Protein AF-A0A3D3WGB6-F1 (afdb_monomer)

Foldseek 3Di:
DVVVVVVVVVPQCPDPLNVVQVVFPPPAPDWDWAQEDADDADDDPFGDFDCPPNGTPTDGQGPVRHDDDDHHDD

Mean predicted aligned error: 8.49 Å

Solvent-accessible surface area (backbone atoms only — not comparable to full-atom values): 4610 Å² total; per-residue (Å²): 109,70,66,60,52,51,52,53,51,51,53,51,66,69,29,68,70,43,51,55,41,61,75,46,54,88,80,60,95,47,72,53,85,53,70,53,40,88,37,84,64,77,90,48,100,70,46,49,70,48,41,94,77,59,46,45,81,48,29,55,48,28,96,86,69,45,76,87,79,73,46,48,21,118

Radius of gyration: 13.1 Å; Cα contacts (8 Å, |Δi|>4): 105; chains: 1; bounding box: 21×36×34 Å

pLDDT: mean 71.76, std 10.23, range [52.59, 88.94]

Nearest PDB structures (foldseek):
  6bz7-assembly1_R9  TM=3.414E-01  e=9.340E+00  Thermus thermophilus HB8

Sequence (74 aa):
MQILIAVALFAIVSSDPYHEFSKNSNGIAEYKWVETTPCQTGHYDTGYAIAPFGTVVLKQVNEDGTVSQPVCHD

S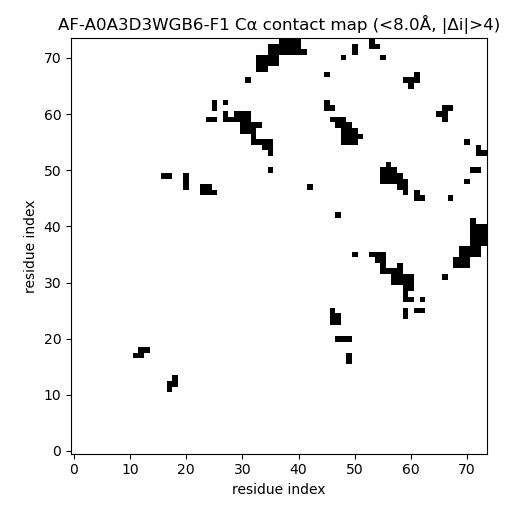econdary structure (DSSP, 8-state):
-HHHHHHHHHHHHTSHHHHHHHHT--S---B----EEES----BTTB-EE-TTSS-SEEBPPTTS---SPEEE-

Structure (mmCIF, N/CA/C/O backbone):
data_AF-A0A3D3WGB6-F1
#
_entry.id   AF-A0A3D3WGB6-F1
#
loop_
_atom_site.group_PDB
_atom_site.id
_atom_site.type_symbol
_atom_site.label_atom_id
_atom_site.label_alt_id
_atom_site.label_comp_id
_atom_site.label_asym_id
_atom_site.label_entity_id
_atom_site.label_seq_id
_atom_site.pdbx_PDB_ins_code
_atom_site.Cartn_x
_atom_site.Cartn_y
_atom_site.Cartn_z
_atom_site.occupancy
_atom_site.B_iso_or_equiv
_atom_site.auth_seq_id
_atom_site.auth_comp_id
_atom_site.auth_asym_id
_atom_site.auth_atom_id
_atom_site.pdbx_PDB_model_num
ATOM 1 N N . MET A 1 1 ? -6.037 21.115 -17.895 1.00 69.62 1 MET A N 1
ATOM 2 C CA . MET A 1 1 ? -6.648 20.094 -17.010 1.00 69.62 1 MET A CA 1
ATOM 3 C C . MET A 1 1 ? -6.064 18.700 -17.242 1.00 69.62 1 MET A C 1
ATOM 5 O O . MET A 1 1 ? -5.507 18.149 -16.310 1.00 69.62 1 MET A O 1
ATOM 9 N N . GLN A 1 2 ? -6.111 18.156 -18.466 1.00 82.75 2 GLN A N 1
ATOM 10 C CA . GLN A 1 2 ? -5.623 16.797 -18.777 1.00 82.75 2 GLN A CA 1
ATOM 11 C C . GLN A 1 2 ? -4.139 16.568 -18.443 1.00 82.75 2 GLN A C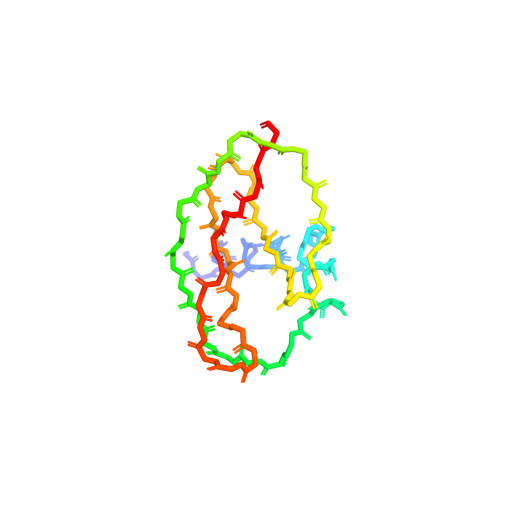 1
ATOM 13 O O . GLN A 1 2 ? -3.797 15.532 -17.888 1.00 82.75 2 GLN A O 1
ATOM 18 N N . ILE A 1 3 ? -3.273 17.557 -18.699 1.00 88.94 3 ILE A N 1
ATOM 19 C CA . ILE A 1 3 ? -1.839 17.466 -18.369 1.00 88.94 3 ILE A CA 1
ATOM 20 C C . ILE A 1 3 ? -1.619 17.363 -16.852 1.00 88.94 3 ILE A C 1
ATOM 22 O O . ILE A 1 3 ? -0.822 16.549 -16.406 1.00 88.94 3 ILE A O 1
ATOM 26 N N . LEU A 1 4 ? -2.363 18.130 -16.048 1.00 86.94 4 LEU A N 1
ATOM 27 C CA . LEU A 1 4 ? -2.257 18.074 -14.585 1.00 86.94 4 LEU A CA 1
ATOM 28 C C . LEU A 1 4 ? -2.712 16.715 -14.039 1.00 86.94 4 LEU A C 1
ATOM 30 O O . LEU A 1 4 ? -2.070 16.170 -13.149 1.00 86.94 4 LEU A O 1
ATOM 34 N N . ILE A 1 5 ? -3.776 16.145 -14.614 1.00 83.12 5 ILE A N 1
ATOM 35 C CA . ILE A 1 5 ? -4.262 14.803 -14.264 1.00 83.12 5 ILE A CA 1
ATOM 36 C C . ILE A 1 5 ? -3.207 13.745 -14.612 1.00 83.12 5 ILE A C 1
ATOM 38 O O . ILE A 1 5 ? -2.919 12.878 -13.794 1.00 83.12 5 ILE A O 1
ATOM 42 N N . ALA A 1 6 ? -2.593 13.840 -15.794 1.00 85.81 6 ALA A N 1
ATOM 43 C CA . ALA A 1 6 ? -1.544 12.915 -16.215 1.00 85.81 6 ALA A CA 1
ATOM 44 C C . ALA A 1 6 ? -0.309 12.987 -15.303 1.00 85.81 6 ALA A C 1
ATOM 46 O O . ALA A 1 6 ? 0.210 11.951 -14.903 1.00 85.81 6 ALA A O 1
ATOM 47 N N . VAL A 1 7 ? 0.124 14.193 -14.920 1.00 88.56 7 VAL A N 1
ATOM 48 C CA . VAL A 1 7 ? 1.247 14.388 -13.988 1.00 88.56 7 VAL A CA 1
ATOM 49 C C . VAL A 1 7 ? 0.923 13.825 -12.602 1.00 88.56 7 VAL A C 1
ATOM 51 O O . VAL A 1 7 ? 1.762 13.148 -12.015 1.00 88.56 7 VAL A O 1
ATOM 54 N N . ALA A 1 8 ? -0.295 14.041 -12.096 1.00 82.69 8 ALA A N 1
ATOM 55 C CA . ALA A 1 8 ? -0.727 13.489 -10.812 1.00 82.69 8 ALA A CA 1
ATOM 56 C C . ALA A 1 8 ? -0.755 11.951 -10.824 1.00 82.69 8 ALA A C 1
ATOM 58 O O . ALA A 1 8 ? -0.243 11.319 -9.903 1.00 82.69 8 ALA A O 1
ATOM 59 N N . LEU A 1 9 ? -1.285 11.342 -11.890 1.00 80.88 9 LEU A N 1
ATOM 60 C CA . LEU A 1 9 ? -1.260 9.888 -12.071 1.00 80.88 9 LEU A CA 1
ATOM 61 C C . LEU A 1 9 ? 0.173 9.358 -12.146 1.00 80.88 9 LEU A C 1
ATOM 63 O O . LEU A 1 9 ? 0.489 8.370 -11.490 1.00 80.88 9 LEU A O 1
ATOM 67 N N . PHE A 1 10 ? 1.043 10.035 -12.899 1.00 85.94 10 PHE A N 1
ATOM 68 C 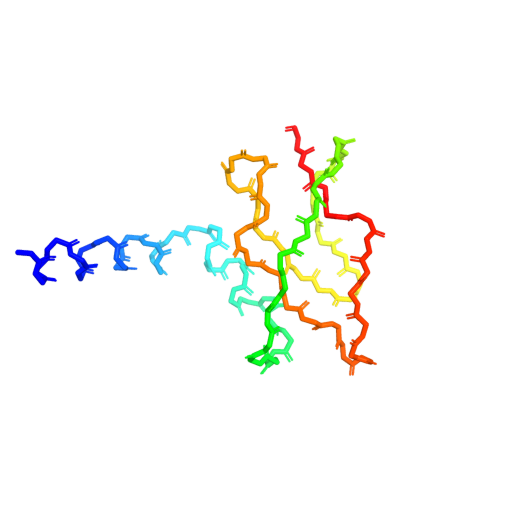CA . PHE A 1 10 ? 2.443 9.646 -13.036 1.00 85.94 10 PHE A CA 1
ATOM 69 C C . PHE A 1 10 ? 3.178 9.687 -11.689 1.00 85.94 10 PHE A C 1
ATOM 71 O O . PHE A 1 10 ? 3.926 8.769 -11.365 1.00 85.94 10 PHE A O 1
ATOM 78 N N . ALA A 1 11 ? 2.922 10.710 -10.872 1.00 82.25 11 ALA A N 1
ATOM 79 C CA . ALA A 1 11 ? 3.485 10.819 -9.529 1.00 82.25 11 ALA A CA 1
ATOM 80 C C . ALA A 1 11 ? 3.023 9.679 -8.605 1.00 82.25 11 ALA A C 1
ATOM 82 O O . ALA A 1 11 ? 3.838 9.131 -7.868 1.00 82.25 11 ALA A O 1
ATOM 83 N N . ILE A 1 12 ? 1.747 9.278 -8.679 1.00 78.12 12 ILE A N 1
ATOM 84 C CA . ILE A 1 12 ? 1.212 8.157 -7.889 1.00 78.12 12 ILE A CA 1
ATOM 85 C C . ILE A 1 12 ? 1.887 6.844 -8.294 1.00 78.12 12 ILE A C 1
ATOM 87 O O . ILE A 1 12 ? 2.392 6.134 -7.426 1.00 78.12 12 ILE A O 1
ATOM 91 N N . VAL A 1 13 ? 1.950 6.533 -9.595 1.00 81.69 13 VAL A N 1
ATOM 92 C CA . VAL A 1 13 ? 2.528 5.257 -10.066 1.00 81.69 13 VAL A CA 1
ATOM 93 C C . VAL A 1 13 ? 4.045 5.176 -9.901 1.00 81.69 13 VAL A C 1
ATOM 95 O O . VAL A 1 13 ? 4.593 4.082 -9.892 1.00 81.69 13 VAL A O 1
ATOM 98 N N . SER A 1 14 ? 4.722 6.318 -9.761 1.00 83.69 14 SER A N 1
ATOM 99 C CA . SER A 1 14 ? 6.172 6.382 -9.532 1.00 83.69 14 SER A CA 1
ATOM 100 C C . SER A 1 14 ? 6.549 6.370 -8.046 1.00 83.69 14 SER A C 1
ATOM 102 O O . SER A 1 14 ? 7.732 6.444 -7.723 1.00 83.69 14 SER A O 1
ATOM 104 N N . SER A 1 15 ? 5.569 6.348 -7.140 1.00 79.19 15 SER A N 1
ATOM 105 C CA . SER A 1 15 ? 5.810 6.419 -5.698 1.00 79.19 15 SER A CA 1
ATOM 106 C C . SER A 1 15 ? 6.228 5.064 -5.114 1.00 79.19 15 SER A C 1
ATOM 108 O O . SER A 1 15 ? 5.730 4.016 -5.535 1.00 79.19 15 SER A O 1
ATOM 110 N N . ASP A 1 16 ? 7.100 5.080 -4.101 1.00 80.56 16 ASP A N 1
ATOM 111 C CA . ASP A 1 16 ? 7.535 3.862 -3.399 1.00 80.56 16 ASP A CA 1
ATOM 112 C C . ASP A 1 16 ? 6.361 3.024 -2.848 1.00 80.56 16 ASP A C 1
ATOM 114 O O . ASP A 1 16 ? 6.351 1.815 -3.092 1.00 80.56 16 ASP A O 1
ATOM 118 N N . PRO A 1 17 ? 5.312 3.616 -2.230 1.00 72.00 17 PRO A N 1
ATOM 119 C CA . PRO A 1 17 ? 4.149 2.855 -1.771 1.00 72.00 17 PRO A CA 1
ATOM 120 C C . PRO A 1 17 ? 3.409 2.138 -2.905 1.00 72.00 17 PRO A C 1
ATOM 122 O O . PRO A 1 17 ? 2.939 1.016 -2.729 1.00 72.00 17 PRO A O 1
ATOM 125 N N . TYR A 1 18 ? 3.315 2.757 -4.088 1.00 77.12 18 TYR A N 1
ATOM 126 C CA . TYR A 1 18 ? 2.693 2.121 -5.249 1.00 77.12 18 TYR A CA 1
ATOM 127 C C . TYR A 1 18 ? 3.540 0.966 -5.784 1.00 77.12 18 TYR A C 1
ATOM 129 O O . TYR A 1 18 ? 2.999 -0.086 -6.121 1.00 77.12 18 TYR A O 1
ATOM 137 N N . HIS A 1 19 ? 4.862 1.129 -5.848 1.00 82.19 19 HIS A N 1
ATOM 138 C CA . HIS A 1 19 ? 5.754 0.036 -6.231 1.00 82.19 19 HIS A CA 1
ATOM 139 C C . HIS A 1 19 ? 5.659 -1.143 -5.262 1.00 82.19 19 HIS A C 1
ATOM 141 O O . HIS A 1 19 ? 5.661 -2.292 -5.702 1.00 82.19 19 HIS A O 1
ATOM 147 N N . GLU A 1 20 ? 5.558 -0.880 -3.963 1.00 76.06 20 GLU A N 1
ATOM 148 C CA . GLU A 1 20 ? 5.413 -1.921 -2.947 1.00 76.06 20 GLU A CA 1
ATOM 149 C C . GLU A 1 20 ? 4.053 -2.625 -3.036 1.00 76.06 20 GLU A C 1
ATOM 151 O O . GLU A 1 20 ? 3.991 -3.853 -3.016 1.00 76.06 20 GLU A O 1
ATOM 156 N N . PHE A 1 21 ? 2.977 -1.874 -3.277 1.00 76.88 21 PHE A N 1
ATOM 157 C CA . PHE A 1 21 ? 1.663 -2.440 -3.581 1.00 76.88 21 PHE A CA 1
ATOM 158 C C . PHE A 1 21 ? 1.667 -3.289 -4.854 1.00 76.88 21 PHE A C 1
ATOM 160 O O . PHE A 1 21 ? 1.135 -4.393 -4.860 1.00 76.88 21 PHE A O 1
ATOM 167 N N . SER A 1 22 ? 2.297 -2.808 -5.926 1.00 80.44 22 SER A N 1
ATOM 168 C CA . SER A 1 22 ? 2.377 -3.519 -7.205 1.00 80.44 22 SER A CA 1
ATOM 169 C C . SER A 1 22 ? 3.128 -4.848 -7.076 1.00 80.44 22 SER A C 1
ATOM 171 O O . SER A 1 22 ? 2.662 -5.869 -7.578 1.00 80.44 22 SER A O 1
ATOM 173 N N . LYS A 1 23 ? 4.249 -4.865 -6.339 1.00 82.19 23 LYS A N 1
ATOM 174 C CA . LYS A 1 23 ? 5.032 -6.084 -6.064 1.00 82.19 23 LYS A CA 1
ATOM 175 C C . LYS A 1 23 ? 4.245 -7.147 -5.298 1.00 82.19 23 LYS A C 1
ATOM 177 O O . LYS A 1 23 ? 4.500 -8.329 -5.494 1.00 82.19 23 LYS A O 1
ATOM 182 N N . ASN A 1 24 ? 3.318 -6.719 -4.446 1.00 77.62 24 ASN A N 1
ATOM 183 C CA . ASN A 1 24 ? 2.553 -7.583 -3.547 1.00 77.62 24 ASN A CA 1
ATOM 184 C C . ASN A 1 24 ? 1.081 -7.737 -3.958 1.00 77.62 24 ASN A C 1
ATOM 186 O O . ASN A 1 24 ? 0.263 -8.234 -3.18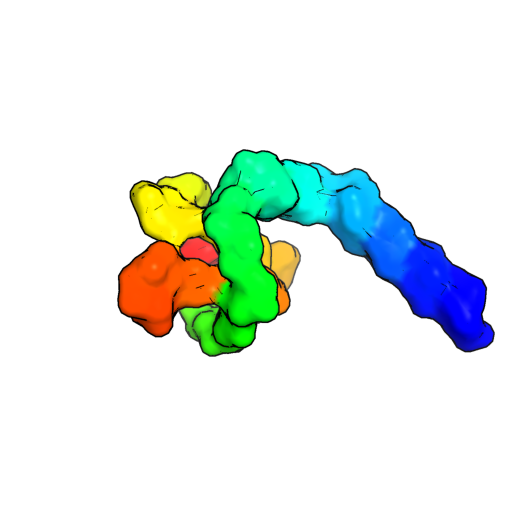4 1.00 77.62 24 ASN A O 1
ATOM 190 N N . SER A 1 25 ? 0.738 -7.286 -5.164 1.00 77.62 25 SER A N 1
ATOM 191 C CA . SER A 1 25 ? -0.605 -7.392 -5.720 1.00 77.62 25 SER A CA 1
ATOM 192 C C . SER A 1 25 ? -0.972 -8.857 -5.940 1.00 77.62 25 SER A C 1
ATOM 194 O O . SER A 1 25 ? -0.197 -9.621 -6.514 1.00 77.62 25 SER A O 1
ATOM 196 N N . ASN A 1 26 ? -2.193 -9.232 -5.561 1.00 78.56 26 ASN A N 1
ATOM 197 C CA . ASN A 1 26 ? -2.737 -10.569 -5.826 1.00 78.56 26 ASN A CA 1
ATOM 198 C C . ASN A 1 26 ? -3.349 -10.705 -7.237 1.00 78.56 26 ASN A C 1
ATOM 200 O O . ASN A 1 26 ? -3.973 -11.712 -7.560 1.00 78.56 26 ASN A O 1
ATOM 204 N N . GLY A 1 27 ? -3.209 -9.681 -8.087 1.00 80.88 27 GLY A N 1
ATOM 205 C CA . GLY A 1 27 ? -3.713 -9.680 -9.464 1.00 80.88 27 GLY A CA 1
ATOM 206 C C . GLY A 1 27 ? -5.227 -9.488 -9.609 1.00 80.88 27 GLY A C 1
ATOM 207 O O . GLY A 1 27 ? -5.713 -9.382 -10.736 1.00 80.88 27 GLY A O 1
ATOM 208 N N . ILE A 1 28 ? -5.982 -9.387 -8.511 1.00 81.62 28 ILE A N 1
ATOM 209 C CA . ILE A 1 28 ? -7.431 -9.178 -8.558 1.00 81.62 28 ILE A 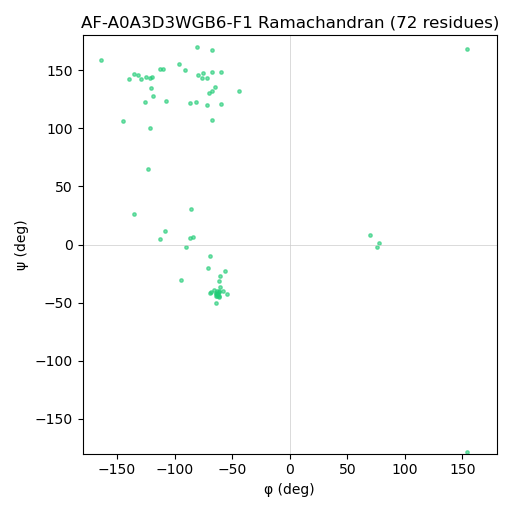CA 1
ATOM 210 C C . ILE A 1 28 ? -7.729 -7.692 -8.772 1.00 81.62 28 ILE A C 1
ATOM 212 O O . ILE A 1 28 ? -7.331 -6.831 -7.987 1.00 81.62 28 ILE A O 1
ATOM 216 N N . ALA A 1 29 ? -8.463 -7.381 -9.842 1.00 81.06 29 ALA A N 1
ATOM 217 C CA . ALA A 1 29 ? -8.848 -6.018 -10.213 1.00 81.06 29 ALA A CA 1
ATOM 218 C C . ALA A 1 29 ? -10.133 -5.534 -9.505 1.00 81.06 29 ALA A C 1
ATOM 220 O O . ALA A 1 29 ? -10.891 -4.740 -10.061 1.00 81.06 29 ALA A O 1
ATOM 221 N N . GLU A 1 30 ? -10.396 -6.014 -8.288 1.00 81.31 30 GLU A N 1
ATOM 222 C CA . GLU A 1 30 ? -11.505 -5.561 -7.447 1.00 81.31 30 GLU A CA 1
ATOM 223 C C . GLU A 1 30 ? -10.965 -4.958 -6.149 1.00 81.31 30 GLU A C 1
ATOM 225 O O . GLU A 1 30 ? -10.179 -5.577 -5.432 1.00 81.31 30 GLU A O 1
ATOM 230 N N . TYR A 1 31 ? -11.422 -3.740 -5.852 1.00 77.75 31 TYR A N 1
ATOM 231 C CA . TYR A 1 31 ? -10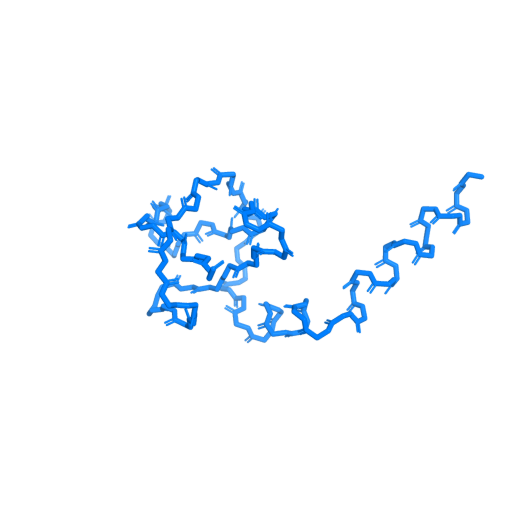.950 -2.929 -4.737 1.00 77.75 31 TYR A CA 1
ATOM 232 C C . TYR A 1 31 ? -12.119 -2.515 -3.848 1.00 77.75 31 TYR A C 1
ATOM 234 O O . TYR A 1 31 ? -13.212 -2.220 -4.343 1.00 77.75 31 TYR A O 1
ATOM 242 N N . LYS A 1 32 ? -11.890 -2.455 -2.536 1.00 75.88 32 LYS A N 1
ATOM 243 C CA . LYS A 1 32 ? -12.886 -1.989 -1.562 1.00 75.88 32 LYS A CA 1
ATOM 244 C C . LYS A 1 32 ? -12.284 -0.933 -0.647 1.00 75.88 32 LYS A C 1
ATOM 246 O O . LYS A 1 32 ? -11.130 -1.032 -0.238 1.00 75.88 32 LYS A O 1
ATOM 251 N N . TRP A 1 33 ? -13.104 0.057 -0.310 1.00 70.94 33 TRP A N 1
ATOM 252 C CA . TRP A 1 33 ? -12.814 0.986 0.775 1.00 70.94 33 TRP A CA 1
ATOM 253 C C . TRP A 1 33 ? -12.933 0.241 2.100 1.00 70.94 33 TRP A C 1
ATOM 255 O O . TRP A 1 33 ? -13.923 -0.454 2.328 1.00 70.94 33 TRP A O 1
ATOM 265 N N . VAL A 1 34 ? -11.925 0.374 2.956 1.00 70.25 34 VAL A N 1
ATOM 266 C CA . VAL A 1 34 ? -11.904 -0.246 4.283 1.00 70.25 34 VAL A CA 1
ATOM 267 C C . VAL A 1 34 ? -11.424 0.763 5.314 1.00 70.25 34 VAL A C 1
ATOM 269 O O . VAL A 1 34 ? -10.607 1.634 5.008 1.00 70.25 34 VAL A O 1
ATOM 272 N N . GLU A 1 35 ? -11.955 0.648 6.527 1.00 67.88 35 GLU A N 1
ATOM 273 C CA . GLU A 1 35 ? -11.522 1.458 7.660 1.00 67.88 35 GLU A CA 1
ATOM 274 C C . GLU A 1 35 ? -10.130 1.018 8.124 1.00 67.88 35 GLU A C 1
ATOM 276 O O . GLU A 1 35 ? -9.780 -0.168 8.085 1.00 67.88 35 GLU A O 1
ATOM 281 N N . THR A 1 36 ? -9.326 1.991 8.541 1.00 65.50 36 THR A N 1
ATOM 282 C CA . THR A 1 36 ? -8.015 1.752 9.138 1.00 65.50 36 THR A CA 1
ATOM 283 C C . THR A 1 36 ? -8.139 1.641 10.653 1.00 65.50 36 THR A C 1
ATOM 285 O O . THR A 1 36 ? -9.010 2.243 11.278 1.00 65.50 36 THR A O 1
ATOM 288 N N . THR A 1 37 ? -7.259 0.864 11.276 1.00 65.06 37 THR A N 1
ATOM 289 C CA . THR A 1 37 ? -7.119 0.808 12.741 1.00 65.06 37 THR A CA 1
ATOM 290 C C . THR A 1 37 ? -5.701 1.235 13.119 1.00 65.06 37 THR A C 1
ATOM 292 O O . THR A 1 37 ? -4.789 0.954 12.338 1.00 65.06 37 THR A O 1
ATOM 295 N N . PRO A 1 38 ? -5.482 1.946 14.245 1.00 62.66 38 PRO A N 1
ATOM 296 C CA . PRO A 1 38 ? -4.136 2.294 14.688 1.00 62.66 38 PRO A CA 1
ATOM 297 C C . PRO A 1 38 ? -3.396 1.018 15.103 1.00 62.66 38 PRO A C 1
ATOM 299 O O . PRO A 1 38 ? -3.729 0.405 16.120 1.00 62.66 38 PRO A O 1
ATOM 302 N N . CYS A 1 39 ? -2.445 0.573 14.291 1.00 59.31 39 CYS A N 1
ATOM 303 C CA . CYS A 1 39 ? -1.616 -0.604 14.543 1.00 59.31 39 CYS A CA 1
ATOM 304 C C . CYS A 1 39 ? -0.389 -0.592 13.626 1.00 59.31 39 CYS A C 1
ATOM 306 O O . CYS A 1 39 ? -0.386 0.086 12.606 1.00 59.31 39 CYS A O 1
ATOM 308 N N . GLN A 1 40 ? 0.659 -1.330 14.005 1.00 53.62 40 GLN A N 1
ATOM 309 C CA . GLN A 1 40 ? 1.936 -1.323 13.289 1.00 53.62 40 GLN A CA 1
ATOM 310 C C . GLN A 1 40 ? 1.748 -1.765 11.828 1.00 53.62 40 GLN A C 1
ATOM 312 O O . GLN A 1 40 ? 1.252 -2.864 11.568 1.00 53.62 40 GLN A O 1
ATOM 317 N N . THR A 1 41 ? 2.121 -0.897 10.887 1.00 53.19 41 THR A N 1
ATOM 318 C CA . THR A 1 41 ? 1.983 -1.138 9.443 1.00 53.19 41 THR A CA 1
ATOM 319 C C . THR A 1 41 ? 2.905 -2.263 8.941 1.00 53.19 41 THR A C 1
ATOM 321 O O . THR A 1 41 ? 3.993 -2.487 9.474 1.00 53.19 41 THR A O 1
ATOM 324 N N . GLY A 1 42 ? 2.470 -3.009 7.914 1.00 54.09 42 GLY A N 1
ATOM 325 C CA . GLY A 1 42 ? 3.267 -4.079 7.301 1.00 54.09 42 GLY A CA 1
ATOM 326 C C . GLY A 1 42 ? 2.449 -5.185 6.624 1.00 54.09 42 GLY A C 1
ATOM 327 O O . GLY A 1 42 ? 1.233 -5.257 6.770 1.00 54.09 42 GLY A O 1
ATOM 328 N N . HIS A 1 43 ? 3.145 -6.023 5.850 1.00 52.59 43 HIS A N 1
ATOM 329 C CA . HIS A 1 43 ? 2.628 -7.180 5.109 1.00 52.59 43 HIS A CA 1
ATOM 330 C C . HIS A 1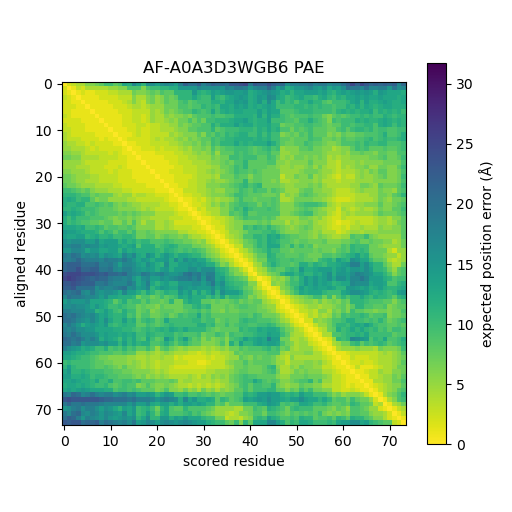 43 ? 1.650 -8.060 5.912 1.00 52.59 43 HIS A C 1
ATOM 332 O O . HIS A 1 43 ? 1.985 -8.507 7.007 1.00 52.59 43 HIS A O 1
ATOM 338 N N . TYR A 1 44 ? 0.506 -8.407 5.309 1.00 57.53 44 TYR A N 1
ATOM 339 C CA . TYR A 1 44 ? -0.379 -9.473 5.788 1.00 57.53 44 TYR A CA 1
ATOM 340 C C . TYR A 1 44 ? -0.353 -10.667 4.835 1.00 57.53 44 TYR A C 1
ATOM 342 O O . TYR A 1 44 ? -0.194 -10.496 3.626 1.00 57.53 44 TYR A O 1
ATOM 350 N N . ASP A 1 45 ? -0.583 -11.866 5.377 1.00 55.22 45 ASP A N 1
ATOM 351 C CA . ASP A 1 45 ? -0.547 -13.137 4.636 1.00 55.22 45 ASP A CA 1
ATOM 352 C C . ASP A 1 45 ? -1.489 -13.174 3.418 1.00 55.22 45 ASP A C 1
ATOM 354 O O . ASP A 1 45 ? -1.270 -13.951 2.494 1.00 55.22 45 ASP A O 1
ATOM 358 N N . THR A 1 46 ? -2.531 -12.333 3.394 1.00 56.56 46 THR A N 1
ATOM 359 C CA . THR A 1 46 ? -3.571 -12.341 2.351 1.00 56.56 46 THR A CA 1
ATOM 360 C C . THR A 1 46 ? -3.583 -11.096 1.458 1.00 56.56 46 THR A C 1
ATOM 362 O O . THR A 1 46 ? -4.494 -10.948 0.640 1.00 56.56 46 THR A O 1
ATOM 365 N N . GLY A 1 47 ? -2.625 -10.172 1.605 1.00 58.16 47 GLY A N 1
ATOM 366 C CA . GLY A 1 47 ? -2.491 -9.036 0.687 1.00 58.16 47 GLY A CA 1
ATOM 367 C C . GLY A 1 47 ? -1.826 -7.784 1.257 1.00 58.16 47 GLY A C 1
ATOM 368 O O . GLY A 1 47 ? -1.422 -7.722 2.416 1.00 58.16 47 GLY A O 1
ATOM 369 N N . TYR A 1 48 ? -1.747 -6.759 0.405 1.00 63.81 48 TYR A N 1
ATOM 370 C CA . TYR A 1 48 ? -1.099 -5.478 0.684 1.00 63.81 48 TYR A CA 1
ATOM 371 C C . TYR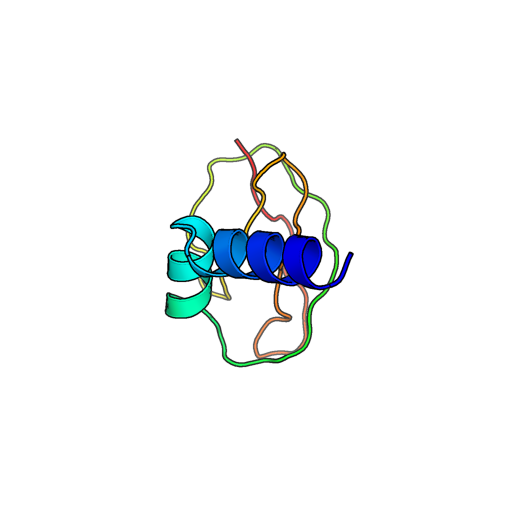 A 1 48 ? -2.095 -4.315 0.544 1.00 63.81 48 TYR A C 1
ATOM 373 O O . TYR A 1 48 ? -2.979 -4.339 -0.317 1.00 63.81 48 TYR A O 1
ATOM 381 N N . ALA A 1 49 ? -1.978 -3.299 1.398 1.00 65.44 49 ALA A N 1
ATOM 382 C CA . ALA A 1 49 ? -2.853 -2.127 1.405 1.00 65.44 49 ALA A CA 1
ATOM 383 C C . ALA A 1 49 ? -2.040 -0.853 1.652 1.00 65.44 49 ALA A C 1
ATOM 385 O O . ALA A 1 49 ? -1.116 -0.858 2.459 1.00 65.44 49 ALA A O 1
ATOM 386 N N . ILE A 1 50 ? -2.403 0.242 0.977 1.00 65.06 50 ILE A N 1
ATOM 387 C CA . ILE A 1 50 ? -1.744 1.547 1.143 1.00 65.06 50 ILE A CA 1
ATOM 388 C C . ILE A 1 50 ? -2.674 2.495 1.912 1.00 65.06 50 ILE A C 1
ATOM 390 O O . ILE A 1 50 ? -3.789 2.777 1.455 1.00 65.06 50 ILE A O 1
ATOM 394 N N . ALA A 1 51 ? -2.190 3.034 3.036 1.00 66.31 51 ALA A N 1
ATOM 395 C CA . ALA A 1 51 ? -2.880 4.036 3.855 1.00 66.31 51 ALA A CA 1
ATOM 396 C C . ALA A 1 51 ? -2.040 5.323 4.041 1.00 66.31 51 ALA A C 1
ATOM 398 O O . ALA A 1 51 ? -1.648 5.653 5.158 1.00 66.31 51 ALA A O 1
ATOM 399 N N . PRO A 1 52 ? -1.759 6.091 2.970 1.00 57.84 52 PRO A N 1
ATOM 400 C CA . PRO A 1 52 ? -0.780 7.184 2.998 1.00 57.84 52 PRO A CA 1
ATOM 401 C C . PRO A 1 52 ? -1.212 8.404 3.838 1.00 57.84 52 PRO A C 1
ATOM 403 O O . PRO A 1 52 ? -0.396 9.281 4.097 1.00 57.84 52 PRO A O 1
ATOM 406 N N . PHE A 1 53 ? -2.475 8.459 4.278 1.00 61.62 53 PHE A N 1
ATOM 407 C CA . PHE A 1 53 ? -3.032 9.527 5.124 1.00 61.62 53 PHE A CA 1
ATOM 408 C C . PHE A 1 53 ? -3.881 8.977 6.283 1.00 61.62 53 PHE A C 1
ATOM 410 O O . PHE A 1 53 ? -4.857 9.606 6.689 1.00 61.62 53 PHE A O 1
ATOM 417 N N . GLY A 1 54 ? -3.613 7.748 6.735 1.00 59.25 54 GLY A N 1
ATOM 418 C CA . GLY A 1 54 ? -4.476 7.061 7.704 1.00 59.25 54 GLY A CA 1
ATOM 419 C C . GLY A 1 54 ? -5.835 6.635 7.136 1.00 59.25 54 GLY A C 1
ATOM 420 O O . GLY A 1 54 ? -6.687 6.171 7.875 1.00 59.25 54 GLY A O 1
ATOM 421 N N . THR A 1 55 ? -6.057 6.760 5.823 1.00 58.75 55 THR A N 1
ATOM 422 C CA . THR A 1 55 ? -7.224 6.222 5.103 1.00 58.75 55 THR A CA 1
ATOM 423 C C . THR A 1 55 ? -6.737 5.264 4.025 1.00 58.75 55 THR A C 1
ATOM 425 O O . THR A 1 55 ? -5.801 5.602 3.296 1.00 58.75 55 THR A O 1
ATOM 428 N N . VAL A 1 56 ? -7.365 4.090 3.897 1.00 62.47 56 VAL A N 1
ATOM 429 C CA . VAL A 1 56 ? -7.024 3.141 2.830 1.00 62.47 56 VAL A CA 1
ATOM 430 C C . VAL A 1 56 ? -7.517 3.670 1.498 1.00 62.47 56 VAL A C 1
ATOM 432 O O . VAL A 1 56 ? -8.714 3.852 1.302 1.00 62.47 56 VAL A O 1
ATOM 435 N N . VAL A 1 57 ? -6.589 3.879 0.570 1.00 64.06 57 VAL A N 1
ATOM 436 C CA . VAL A 1 57 ? -6.916 4.335 -0.787 1.00 64.06 57 VAL A CA 1
ATOM 437 C C . VAL A 1 57 ? -7.054 3.145 -1.738 1.00 64.06 57 VAL A C 1
ATOM 439 O O . VAL A 1 57 ? -7.840 3.198 -2.678 1.00 64.06 57 VAL A O 1
ATOM 442 N N . LEU A 1 58 ? -6.312 2.056 -1.492 1.00 69.06 58 LEU A N 1
ATOM 443 C CA . LEU A 1 58 ? -6.279 0.865 -2.344 1.00 69.06 58 LEU A CA 1
ATOM 444 C C . LEU A 1 58 ? -6.110 -0.410 -1.489 1.00 69.06 58 LEU A C 1
ATOM 446 O O . LEU A 1 58 ? -5.016 -0.676 -0.991 1.00 69.06 58 LEU A O 1
ATOM 450 N N . LYS A 1 59 ? -7.184 -1.203 -1.340 1.00 75.69 59 LYS A N 1
ATOM 451 C CA . LYS A 1 59 ? -7.171 -2.595 -0.836 1.00 75.69 59 LYS A CA 1
ATOM 452 C C . LYS A 1 59 ? -7.862 -3.493 -1.853 1.00 75.69 59 LYS A C 1
ATOM 454 O O . LYS A 1 59 ? -9.030 -3.269 -2.170 1.00 75.69 59 LYS A O 1
ATOM 459 N N . GLN A 1 60 ? -7.149 -4.505 -2.337 1.00 77.19 60 GLN A N 1
ATOM 460 C CA . GLN A 1 60 ? -7.728 -5.559 -3.173 1.00 77.19 60 GLN A CA 1
ATOM 461 C C . GLN A 1 60 ? -8.555 -6.520 -2.319 1.00 77.19 60 GLN A C 1
ATOM 463 O O . GLN A 1 60 ? -8.215 -6.762 -1.156 1.00 77.19 60 GLN A O 1
ATOM 468 N N . VAL A 1 61 ? -9.621 -7.088 -2.882 1.00 81.69 61 VAL A N 1
ATOM 469 C CA . VAL A 1 61 ? -10.280 -8.251 -2.261 1.00 81.69 61 VAL A CA 1
ATOM 470 C C . VAL A 1 61 ? -9.278 -9.403 -2.140 1.00 81.69 61 VAL A C 1
ATOM 472 O O . VAL A 1 61 ? -8.338 -9.504 -2.930 1.00 81.69 61 VAL A O 1
ATOM 475 N N . ASN A 1 62 ? -9.433 -10.234 -1.114 1.00 76.75 62 ASN A N 1
ATOM 476 C CA . ASN A 1 62 ? -8.611 -11.426 -0.922 1.00 76.75 62 ASN A CA 1
ATOM 477 C C . ASN A 1 62 ? -8.895 -12.463 -2.027 1.00 76.75 62 ASN A C 1
ATOM 479 O O . ASN A 1 62 ? -9.895 -12.363 -2.740 1.00 76.75 62 ASN A O 1
ATOM 483 N N . GLU A 1 63 ? -8.047 -13.488 -2.144 1.00 79.69 63 GLU A N 1
ATOM 484 C CA . GLU A 1 63 ? -8.221 -14.562 -3.142 1.00 79.69 63 GLU A CA 1
ATOM 485 C C . GLU A 1 63 ? -9.531 -15.349 -2.971 1.00 79.69 63 GLU A C 1
ATOM 487 O O . GLU A 1 63 ? -10.085 -15.860 -3.941 1.00 79.69 63 GLU A O 1
ATOM 492 N N . ASP A 1 64 ? -10.060 -15.400 -1.749 1.00 80.44 64 ASP A N 1
ATOM 493 C CA . ASP A 1 64 ? -11.342 -16.025 -1.409 1.00 80.44 64 ASP A CA 1
ATOM 494 C C . ASP A 1 64 ? -12.553 -15.082 -1.580 1.00 80.44 64 ASP A C 1
ATOM 496 O O . ASP A 1 64 ? -13.678 -15.437 -1.228 1.00 80.44 64 ASP A O 1
ATOM 500 N N . GLY A 1 65 ? -12.337 -13.871 -2.108 1.00 74.56 65 GLY A N 1
ATOM 501 C CA . GLY A 1 65 ? -13.368 -12.850 -2.308 1.00 74.56 65 GLY A CA 1
ATOM 502 C C . GLY A 1 65 ? -13.779 -12.100 -1.037 1.00 74.56 65 GLY A C 1
ATOM 503 O O . GLY A 1 65 ? -14.643 -11.223 -1.095 1.00 74.56 65 GLY A O 1
ATOM 504 N N . THR A 1 66 ? -13.173 -12.404 0.113 1.00 79.19 66 THR A N 1
ATOM 505 C CA . THR A 1 66 ? -13.416 -11.667 1.355 1.00 79.19 66 THR A CA 1
ATOM 506 C C . THR A 1 66 ? -12.612 -10.369 1.408 1.00 79.19 66 THR A C 1
ATOM 508 O O . THR A 1 66 ? -11.714 -10.103 0.605 1.00 79.19 66 THR A O 1
ATOM 511 N N . VAL A 1 67 ? -12.930 -9.535 2.394 1.00 73.62 67 VAL A N 1
ATOM 512 C CA . VAL A 1 67 ? -12.138 -8.360 2.747 1.00 73.62 67 VAL A CA 1
ATOM 513 C C . VAL A 1 67 ? -11.729 -8.527 4.203 1.00 73.62 67 VAL A C 1
ATOM 515 O O . VAL A 1 67 ? -12.538 -8.304 5.101 1.00 73.62 67 VAL A O 1
ATOM 518 N N . SER A 1 68 ? -10.495 -8.969 4.448 1.00 66.12 68 SER A N 1
ATOM 519 C CA . SER A 1 68 ? -9.969 -9.062 5.812 1.00 66.12 68 SER A CA 1
ATOM 520 C C . SER A 1 68 ? -9.789 -7.659 6.404 1.00 66.12 68 SER A C 1
ATOM 522 O O . SER A 1 68 ? -9.249 -6.759 5.757 1.00 66.12 68 SER A O 1
ATOM 524 N N . GLN A 1 69 ? -10.278 -7.477 7.632 1.00 65.56 69 GLN A N 1
ATOM 525 C CA . GLN A 1 69 ? -10.072 -6.291 8.466 1.00 65.56 6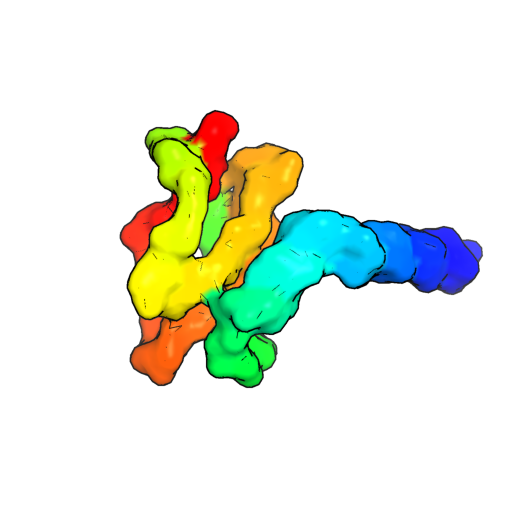9 GLN A CA 1
ATOM 526 C C . GLN A 1 69 ? -9.206 -6.669 9.682 1.00 65.56 69 GLN A C 1
ATOM 528 O O . GLN A 1 69 ? -9.308 -7.813 10.131 1.00 65.56 69 GLN A O 1
ATOM 533 N N . PRO A 1 70 ? -8.407 -5.750 10.260 1.00 61.47 70 PRO A N 1
ATOM 534 C CA . PRO A 1 70 ? -8.223 -4.343 9.889 1.00 61.47 70 PRO A CA 1
ATOM 535 C C . PRO A 1 70 ? -7.005 -4.095 8.981 1.00 61.47 70 PRO A C 1
ATOM 537 O O . PRO A 1 70 ? -6.030 -4.842 9.006 1.00 61.47 70 PRO A O 1
ATOM 540 N N . VAL A 1 71 ? -7.039 -3.001 8.211 1.00 65.62 71 VAL A N 1
ATOM 541 C CA . VAL A 1 71 ? -5.826 -2.435 7.599 1.00 65.62 71 VAL A CA 1
ATOM 542 C C . VAL A 1 71 ? -5.182 -1.494 8.609 1.00 65.62 71 VAL A C 1
ATOM 544 O O . VAL A 1 71 ? -5.813 -0.548 9.079 1.00 65.62 71 VAL A O 1
ATOM 547 N N . CYS A 1 72 ? -3.934 -1.764 8.961 1.00 62.78 72 CYS A N 1
ATOM 548 C CA . CYS A 1 72 ? -3.211 -0.965 9.936 1.00 62.78 72 CYS A CA 1
ATOM 549 C C . CYS A 1 72 ? -2.720 0.369 9.362 1.00 62.78 72 CYS A C 1
ATOM 551 O O . CYS A 1 72 ? -2.333 0.449 8.195 1.00 62.78 72 CYS A O 1
ATOM 553 N N . HIS A 1 73 ? -2.752 1.409 10.193 1.00 59.38 73 HIS A N 1
ATOM 554 C CA . HIS A 1 73 ? -2.051 2.675 9.981 1.00 59.38 73 HIS A CA 1
ATOM 555 C C . HIS A 1 73 ? -1.307 3.053 11.266 1.00 59.38 73 HIS A C 1
ATOM 557 O O . HIS A 1 73 ? -1.796 2.748 12.357 1.00 59.38 73 HIS A O 1
ATOM 563 N N . ASP A 1 74 ? -0.146 3.689 11.113 1.00 54.31 74 ASP A N 1
ATOM 564 C CA . ASP A 1 74 ? 0.649 4.218 12.227 1.00 54.31 74 ASP A CA 1
ATOM 565 C C . ASP A 1 74 ? 0.071 5.542 12.759 1.00 54.31 74 ASP A C 1
ATOM 567 O O . ASP A 1 74 ? -0.457 6.337 11.940 1.00 54.31 74 ASP A O 1
#